Protein AF-A0AAW6U0F1-F1 (afdb_monomer_lite)

Structure (mmCIF, N/CA/C/O backbone):
data_AF-A0AAW6U0F1-F1
#
_entry.id   AF-A0AAW6U0F1-F1
#
loop_
_atom_site.group_PDB
_atom_site.id
_atom_site.type_symbol
_atom_site.label_atom_id
_atom_site.label_alt_id
_atom_site.label_comp_id
_atom_site.label_asym_id
_atom_site.label_entity_id
_atom_site.label_seq_id
_atom_site.pdbx_PDB_ins_code
_atom_site.Cartn_x
_atom_site.Cartn_y
_atom_site.Cartn_z
_atom_site.occupancy
_atom_site.B_iso_or_equiv
_atom_site.auth_seq_id
_atom_site.auth_comp_id
_atom_site.auth_asym_id
_atom_site.auth_atom_id
_atom_site.pdbx_PDB_model_num
ATOM 1 N N . MET A 1 1 ? 17.734 9.493 -16.239 1.00 59.91 1 MET A N 1
ATOM 2 C CA . MET A 1 1 ? 17.813 8.721 -14.979 1.00 59.91 1 MET A CA 1
ATOM 3 C C . MET A 1 1 ? 16.403 8.322 -14.535 1.00 59.91 1 MET A C 1
ATOM 5 O O . MET A 1 1 ? 15.858 8.945 -13.639 1.00 59.91 1 MET A O 1
ATOM 9 N N . VAL A 1 2 ? 15.769 7.355 -15.211 1.00 69.75 2 VAL A N 1
ATOM 10 C CA . VAL A 1 2 ? 14.356 6.974 -14.959 1.00 69.75 2 VAL A CA 1
ATOM 11 C C . VAL A 1 2 ? 14.245 5.808 -13.970 1.00 69.75 2 VAL A C 1
ATOM 13 O O . VAL A 1 2 ? 13.320 5.760 -13.172 1.00 69.75 2 VAL A O 1
ATOM 16 N N . GLU A 1 3 ? 15.215 4.899 -13.974 1.00 70.56 3 GLU A N 1
ATOM 17 C CA . GLU A 1 3 ? 15.242 3.712 -13.111 1.00 70.56 3 GLU A CA 1
ATOM 18 C C . GLU A 1 3 ? 15.362 4.011 -11.603 1.00 70.56 3 GLU A C 1
ATOM 20 O O . GLU A 1 3 ? 14.591 3.421 -10.849 1.00 70.56 3 GLU A O 1
ATOM 25 N N . PRO A 1 4 ? 16.233 4.929 -11.124 1.00 74.88 4 PRO A N 1
ATOM 26 C CA . PRO A 1 4 ? 16.276 5.251 -9.694 1.00 74.88 4 PRO A CA 1
ATOM 27 C C . PRO A 1 4 ? 14.975 5.908 -9.199 1.00 74.88 4 PRO A C 1
ATOM 29 O O . PRO A 1 4 ? 14.500 5.577 -8.119 1.00 74.88 4 PRO A O 1
ATOM 32 N N . ASP A 1 5 ? 14.328 6.748 -10.019 1.00 84.75 5 ASP A N 1
ATOM 33 C CA . ASP A 1 5 ? 13.026 7.353 -9.680 1.00 84.75 5 ASP A CA 1
ATOM 34 C C . ASP A 1 5 ? 11.918 6.290 -9.548 1.00 84.75 5 ASP A C 1
ATOM 36 O O . ASP A 1 5 ? 11.047 6.387 -8.684 1.00 84.75 5 ASP A O 1
ATOM 40 N N . LEU A 1 6 ? 11.964 5.236 -10.370 1.00 85.31 6 LEU A N 1
ATOM 41 C CA . LEU A 1 6 ? 11.032 4.108 -10.285 1.00 85.31 6 LEU A CA 1
ATOM 42 C C . LEU A 1 6 ? 11.219 3.287 -9.006 1.00 85.31 6 LEU A C 1
ATOM 44 O O . LEU A 1 6 ? 10.233 2.891 -8.382 1.00 85.31 6 LEU A O 1
ATOM 48 N N . GLN A 1 7 ? 12.468 3.049 -8.604 1.00 88.25 7 GLN A N 1
ATOM 49 C CA . GLN A 1 7 ? 12.772 2.329 -7.367 1.00 88.25 7 GLN A CA 1
ATOM 50 C C . GLN A 1 7 ? 12.326 3.121 -6.134 1.00 88.25 7 GLN A C 1
ATOM 52 O O . GLN A 1 7 ? 11.657 2.559 -5.265 1.00 88.25 7 GLN A O 1
ATOM 57 N N . ASP A 1 8 ? 12.588 4.430 -6.100 1.00 90.56 8 ASP A N 1
ATOM 58 C CA . ASP A 1 8 ? 12.137 5.310 -5.017 1.00 90.56 8 ASP A CA 1
ATOM 59 C C . ASP A 1 8 ? 10.607 5.321 -4.894 1.00 90.56 8 ASP A C 1
ATOM 61 O O . ASP A 1 8 ? 10.049 5.241 -3.795 1.00 90.56 8 ASP A O 1
ATOM 65 N N . ARG A 1 9 ? 9.893 5.387 -6.026 1.00 91.12 9 ARG A N 1
ATOM 66 C CA . ARG A 1 9 ? 8.423 5.313 -6.045 1.00 91.12 9 ARG A CA 1
ATOM 67 C C . ARG A 1 9 ? 7.917 3.976 -5.523 1.00 91.12 9 ARG A C 1
ATOM 69 O O . ARG A 1 9 ? 6.985 3.959 -4.719 1.00 91.12 9 ARG A O 1
ATOM 76 N N . LEU A 1 10 ? 8.534 2.869 -5.930 1.00 92.62 10 LEU A N 1
ATOM 77 C CA . LEU A 1 10 ? 8.166 1.544 -5.444 1.00 92.62 10 LEU A CA 1
ATOM 78 C C . LEU A 1 10 ? 8.383 1.418 -3.929 1.00 92.62 10 LEU A C 1
ATOM 80 O O . LEU A 1 10 ? 7.516 0.901 -3.223 1.00 92.62 10 LEU A O 1
ATOM 84 N N . GLN A 1 11 ? 9.495 1.945 -3.415 1.00 93.94 11 GLN A N 1
ATOM 85 C CA . GLN A 1 11 ? 9.775 1.955 -1.982 1.00 93.94 11 GLN A CA 1
ATOM 86 C C . GLN A 1 11 ? 8.716 2.752 -1.207 1.00 93.94 11 GLN A C 1
ATOM 88 O O . GLN A 1 11 ? 8.256 2.308 -0.155 1.00 93.94 11 GLN A O 1
ATOM 93 N N . ARG A 1 12 ? 8.258 3.894 -1.739 1.00 93.56 12 ARG A N 1
ATOM 94 C CA . ARG A 1 12 ? 7.163 4.673 -1.131 1.00 93.56 12 ARG A CA 1
ATOM 95 C C . ARG A 1 12 ? 5.844 3.898 -1.087 1.00 93.56 12 ARG A C 1
ATOM 97 O O . ARG A 1 12 ? 5.128 3.995 -0.093 1.00 93.56 12 ARG A O 1
ATOM 104 N N . LEU A 1 13 ? 5.532 3.107 -2.116 1.00 94.25 13 LEU A N 1
ATOM 105 C CA . LEU A 1 13 ? 4.343 2.244 -2.112 1.00 94.25 13 LEU A CA 1
ATOM 106 C C . LEU A 1 13 ? 4.435 1.156 -1.037 1.00 94.25 13 LEU A C 1
ATOM 108 O O . LEU A 1 13 ? 3.483 0.936 -0.289 1.00 94.25 13 LEU A O 1
ATOM 112 N N . GLN A 1 14 ? 5.593 0.504 -0.916 1.00 94.50 14 GLN A N 1
ATOM 113 C CA . GLN A 1 14 ? 5.828 -0.486 0.138 1.00 94.50 14 GLN A CA 1
ATOM 114 C C . GLN A 1 14 ? 5.715 0.135 1.534 1.00 94.50 14 GLN A C 1
ATOM 116 O O . GLN A 1 14 ? 5.127 -0.464 2.438 1.00 94.50 14 GLN A O 1
ATOM 121 N N . GLU A 1 15 ? 6.226 1.354 1.702 1.00 94.62 15 GLU A N 1
ATOM 122 C CA . GLU A 1 15 ? 6.132 2.095 2.954 1.00 94.62 15 GLU A CA 1
ATOM 123 C C . GLU A 1 15 ? 4.682 2.440 3.313 1.00 94.62 15 GLU A C 1
ATOM 125 O O . GLU A 1 15 ? 4.260 2.206 4.446 1.00 94.62 15 GLU A O 1
ATOM 130 N N . SER A 1 16 ? 3.885 2.916 2.354 1.00 93.31 16 SER A N 1
ATOM 131 C CA . SER A 1 16 ? 2.459 3.180 2.586 1.00 93.31 16 SER A CA 1
ATOM 132 C C . SER A 1 16 ? 1.702 1.897 2.961 1.00 93.31 16 SER A C 1
ATOM 134 O O . SER A 1 16 ? 0.958 1.870 3.943 1.00 93.31 16 SER A O 1
ATOM 136 N N . LEU A 1 17 ? 1.981 0.768 2.294 1.00 94.19 17 LEU A N 1
ATOM 137 C CA . LEU A 1 17 ? 1.406 -0.528 2.674 1.00 94.19 17 LEU A CA 1
ATOM 138 C C . LEU A 1 17 ? 1.804 -0.957 4.100 1.00 94.19 17 LEU A C 1
ATOM 140 O O . LEU A 1 17 ? 0.986 -1.520 4.837 1.00 94.19 17 LEU A O 1
ATOM 144 N N . ARG A 1 18 ? 3.046 -0.685 4.517 1.00 94.94 18 ARG A N 1
ATOM 145 C CA . ARG A 1 18 ? 3.516 -0.939 5.886 1.00 94.94 18 ARG A CA 1
ATOM 146 C C . ARG A 1 18 ? 2.744 -0.099 6.905 1.00 94.94 18 ARG A C 1
ATOM 148 O O . ARG A 1 18 ? 2.297 -0.647 7.914 1.00 94.94 18 ARG A O 1
ATOM 155 N N . ARG A 1 19 ? 2.525 1.187 6.624 1.00 94.06 19 ARG A N 1
ATOM 156 C CA . ARG A 1 19 ? 1.729 2.089 7.476 1.00 94.06 19 ARG A CA 1
ATOM 157 C C . ARG A 1 19 ? 0.285 1.631 7.603 1.00 94.06 19 ARG A C 1
ATOM 159 O O . ARG A 1 19 ? -0.217 1.527 8.718 1.00 94.06 19 ARG A O 1
ATOM 166 N N . ILE A 1 20 ? -0.346 1.245 6.495 1.00 94.12 20 ILE A N 1
ATOM 167 C CA . ILE A 1 20 ? -1.694 0.662 6.492 1.00 94.12 20 ILE A CA 1
ATOM 168 C C . ILE A 1 20 ? -1.778 -0.534 7.453 1.00 94.12 20 ILE A C 1
ATOM 170 O O . ILE A 1 20 ? -2.706 -0.634 8.256 1.00 94.12 20 ILE A O 1
ATOM 174 N N . ARG A 1 21 ? -0.802 -1.450 7.405 1.00 93.81 21 ARG A N 1
ATOM 175 C CA . ARG A 1 21 ? -0.768 -2.612 8.309 1.00 93.81 21 ARG A CA 1
ATOM 176 C C . ARG A 1 21 ? -0.611 -2.208 9.771 1.00 93.81 21 ARG A C 1
ATOM 178 O O . ARG A 1 21 ? -1.269 -2.804 10.621 1.00 93.81 21 ARG A O 1
ATOM 185 N N . ALA A 1 22 ? 0.233 -1.219 10.056 1.00 94.00 22 ALA A N 1
ATOM 186 C CA . ALA A 1 22 ? 0.422 -0.704 11.407 1.00 94.00 22 ALA A CA 1
ATOM 187 C C . ALA A 1 22 ? -0.871 -0.080 11.957 1.00 94.00 22 ALA A C 1
ATOM 189 O O . ALA A 1 22 ? -1.289 -0.428 13.058 1.00 94.00 22 ALA A O 1
ATOM 190 N N . LEU A 1 23 ? -1.559 0.743 11.160 1.00 93.12 23 LEU A N 1
ATOM 191 C CA . LEU A 1 23 ? -2.848 1.342 11.522 1.00 93.12 23 LEU A CA 1
ATOM 192 C C . LEU A 1 23 ? -3.922 0.275 11.782 1.00 93.12 23 LEU A C 1
ATOM 194 O O . LEU A 1 23 ? -4.655 0.351 12.766 1.00 93.12 23 LEU A O 1
ATOM 198 N N . LEU A 1 24 ? -3.978 -0.776 10.958 1.00 92.31 24 LEU A N 1
ATOM 199 C CA . LEU A 1 24 ? -4.886 -1.907 11.179 1.00 92.31 24 LEU A CA 1
ATOM 200 C C . LEU A 1 24 ? -4.553 -2.699 12.451 1.00 92.31 24 LEU A C 1
ATOM 202 O O . LEU A 1 24 ? -5.462 -3.171 13.135 1.00 92.31 24 LEU A O 1
ATOM 206 N N . ALA A 1 25 ? -3.270 -2.879 12.767 1.00 91.69 25 ALA A N 1
ATOM 207 C CA . ALA A 1 25 ? -2.848 -3.533 14.002 1.00 91.69 25 ALA A CA 1
ATOM 208 C C . ALA A 1 25 ? -3.218 -2.687 15.229 1.00 91.69 25 ALA A C 1
ATOM 210 O O . ALA A 1 25 ? -3.764 -3.225 16.192 1.00 91.69 25 ALA A O 1
ATOM 211 N N . TRP A 1 26 ? -3.006 -1.372 15.153 1.00 89.50 26 TRP A N 1
ATOM 212 C CA . TRP A 1 26 ? -3.397 -0.411 16.181 1.00 89.50 26 TRP A CA 1
ATOM 213 C C . TRP A 1 26 ? -4.909 -0.411 16.429 1.00 89.50 26 TRP A C 1
ATOM 215 O O . TRP A 1 26 ? -5.361 -0.519 17.565 1.00 89.50 26 TRP A O 1
ATOM 225 N N . GLU A 1 27 ? -5.717 -0.392 15.368 1.00 88.00 27 GLU A N 1
ATOM 226 C CA . GLU A 1 27 ? -7.175 -0.483 15.488 1.00 88.00 27 GLU A CA 1
ATOM 227 C C . GLU A 1 27 ? -7.632 -1.791 16.154 1.00 88.00 27 GLU A C 1
ATOM 229 O O . GLU A 1 27 ? -8.590 -1.802 16.928 1.00 88.00 27 GLU A O 1
ATOM 234 N N . ARG A 1 28 ? -6.963 -2.916 15.870 1.00 87.56 28 ARG A N 1
ATOM 235 C CA . ARG A 1 28 ? -7.261 -4.200 16.526 1.00 87.56 28 ARG A CA 1
ATOM 236 C C . ARG A 1 28 ? -6.879 -4.196 18.001 1.00 87.56 28 ARG A C 1
ATOM 238 O O . ARG A 1 28 ? -7.581 -4.831 18.781 1.00 87.56 28 ARG A O 1
ATOM 245 N N . LEU A 1 29 ? -5.783 -3.531 18.362 1.00 86.38 29 LEU A N 1
ATOM 246 C CA . LEU A 1 29 ? -5.349 -3.400 19.750 1.00 86.38 29 LEU A CA 1
ATOM 247 C C . LEU A 1 29 ? -6.389 -2.623 20.562 1.00 86.38 29 LEU A C 1
ATOM 249 O O . LEU A 1 29 ? -6.917 -3.174 21.523 1.00 86.38 29 LEU A O 1
ATOM 253 N N . LYS A 1 30 ? -6.789 -1.438 20.087 1.00 83.25 30 LYS A N 1
ATOM 254 C CA . LYS A 1 30 ? -7.830 -0.622 20.735 1.00 83.25 30 LYS A CA 1
ATOM 255 C C . LYS A 1 30 ? -9.136 -1.385 20.935 1.00 83.25 30 LYS A C 1
ATOM 257 O O . LYS A 1 30 ? -9.673 -1.428 22.032 1.00 83.25 30 LYS A O 1
ATOM 262 N N . ARG A 1 31 ? -9.600 -2.097 19.898 1.00 81.50 31 ARG A N 1
ATOM 263 C CA . ARG A 1 31 ? -10.818 -2.922 19.995 1.00 81.50 31 ARG A CA 1
ATOM 264 C C . ARG A 1 31 ? -10.736 -4.015 21.064 1.00 81.50 31 ARG A C 1
ATOM 266 O O . ARG A 1 31 ? -11.769 -4.395 21.602 1.00 81.50 31 ARG A O 1
ATOM 273 N N . ARG A 1 32 ? -9.547 -4.559 21.344 1.00 81.12 32 ARG A N 1
ATOM 274 C CA . ARG A 1 32 ? -9.353 -5.556 22.413 1.00 81.12 32 ARG A CA 1
ATOM 275 C C . ARG A 1 32 ? -9.349 -4.911 23.795 1.00 81.12 32 ARG A C 1
ATOM 277 O O . ARG A 1 32 ? -9.887 -5.506 24.722 1.00 81.12 32 ARG A O 1
ATOM 284 N N . GLU A 1 33 ? -8.769 -3.722 23.922 1.00 75.56 33 GLU A N 1
ATOM 285 C CA . GLU A 1 33 ? -8.775 -2.952 25.170 1.00 75.56 33 GLU A CA 1
ATOM 286 C C . GLU A 1 33 ? -10.203 -2.535 25.550 1.00 75.56 33 GLU A C 1
ATOM 288 O O . GLU A 1 33 ? -10.627 -2.790 26.676 1.00 75.56 33 GLU A O 1
ATOM 293 N N . ASP A 1 34 ? -10.992 -2.051 24.584 1.00 72.69 34 ASP A N 1
ATOM 294 C CA . ASP A 1 34 ? -12.405 -1.689 24.784 1.00 72.69 34 ASP A CA 1
ATOM 295 C C . ASP A 1 34 ? -13.275 -2.876 25.245 1.00 72.69 34 ASP A C 1
ATOM 297 O O . ASP A 1 34 ? -14.236 -2.706 25.994 1.00 72.69 34 ASP A O 1
ATOM 301 N N . GLN A 1 35 ? -12.951 -4.100 24.811 1.00 68.75 35 GLN A N 1
ATOM 302 C CA . GLN A 1 35 ? -13.677 -5.320 25.193 1.00 68.75 35 GLN A CA 1
ATOM 303 C C . GLN A 1 35 ? -13.326 -5.816 26.600 1.00 68.75 35 GLN A C 1
ATOM 305 O O . GLN A 1 35 ? -14.092 -6.573 27.195 1.00 68.75 35 GLN A O 1
ATOM 310 N N . SER A 1 36 ? -12.183 -5.402 27.149 1.00 63.50 36 SER A N 1
ATOM 311 C CA . SER A 1 36 ? -11.653 -5.914 28.411 1.00 63.50 36 SER A CA 1
ATOM 312 C C . SER A 1 36 ? -12.084 -5.079 29.624 1.00 63.50 36 SER A C 1
ATOM 314 O O . SER A 1 36 ? -11.286 -4.919 30.535 1.00 63.50 36 SER A O 1
ATOM 316 N N . ASN A 1 37 ? -13.317 -4.550 29.652 1.00 57.59 37 ASN A N 1
ATOM 317 C CA . ASN A 1 37 ? -14.034 -3.974 30.815 1.00 57.59 37 ASN A CA 1
ATOM 318 C C . ASN A 1 37 ? -13.229 -3.068 31.789 1.00 57.59 37 ASN A C 1
ATOM 320 O O . ASN A 1 37 ? -13.611 -2.884 32.946 1.00 57.59 37 ASN A O 1
ATOM 324 N N . GLY A 1 38 ? -12.102 -2.514 31.348 1.00 53.50 38 GLY A N 1
ATOM 325 C CA . GLY A 1 38 ? -11.033 -2.042 32.216 1.00 53.50 38 GLY A CA 1
ATOM 326 C C . GLY A 1 38 ? -10.836 -0.552 32.069 1.00 53.50 38 GLY A C 1
ATOM 327 O O . GLY A 1 38 ? -9.929 -0.145 31.364 1.00 53.50 38 GLY A O 1
ATOM 328 N N . IL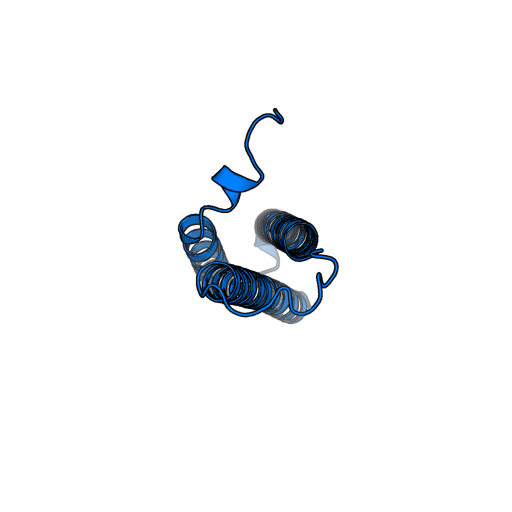E A 1 39 ? -11.664 0.213 32.791 1.00 58.50 39 ILE A N 1
ATOM 329 C CA . ILE A 1 39 ? -11.608 1.675 32.961 1.00 58.50 39 ILE A CA 1
ATOM 330 C C . ILE A 1 39 ? -11.787 2.428 31.623 1.00 58.50 39 ILE A C 1
ATOM 332 O O . ILE A 1 39 ? -11.115 2.127 30.646 1.00 58.50 39 ILE A O 1
ATOM 336 N N . PRO A 1 40 ? -12.650 3.458 31.530 1.00 54.66 40 PRO A N 1
ATOM 337 C CA . PRO A 1 40 ? -12.660 4.355 30.374 1.00 54.66 40 PRO A CA 1
ATOM 338 C C . PRO A 1 40 ? -11.387 5.219 30.406 1.00 54.66 40 PRO A C 1
ATOM 340 O O . PRO A 1 40 ? -11.418 6.405 30.729 1.00 54.66 40 PRO A O 1
ATOM 343 N N . ALA A 1 41 ? -10.234 4.603 30.163 1.00 55.03 41 ALA A N 1
ATOM 344 C CA . ALA A 1 41 ? -8.946 5.255 30.138 1.00 55.03 41 ALA A CA 1
ATOM 345 C C . ALA A 1 41 ? -8.846 5.997 28.807 1.00 55.03 41 ALA A C 1
ATOM 347 O O . ALA A 1 41 ? -8.656 5.387 27.767 1.00 55.03 41 ALA A O 1
ATOM 348 N N . PHE A 1 42 ? -9.019 7.319 28.870 1.00 55.81 42 PHE A N 1
ATOM 349 C CA . PHE A 1 42 ? -8.714 8.277 27.809 1.00 55.81 42 PHE A CA 1
ATOM 350 C C . PHE A 1 42 ? -9.310 7.940 26.433 1.00 55.81 42 PHE A C 1
ATOM 352 O O . PHE A 1 42 ? -8.734 7.206 25.636 1.00 55.81 42 PHE A O 1
ATOM 359 N N . ARG A 1 43 ? -10.423 8.599 26.080 1.00 54.81 43 ARG A N 1
ATOM 360 C CA . ARG A 1 43 ? -10.829 8.723 24.671 1.00 54.81 43 ARG A CA 1
ATOM 361 C C . ARG A 1 43 ? -9.771 9.537 23.922 1.00 54.81 43 ARG A C 1
ATOM 363 O O . ARG A 1 43 ? -9.882 10.756 23.811 1.00 54.81 43 ARG A O 1
ATOM 370 N N . ILE A 1 44 ? -8.731 8.868 23.439 1.00 58.78 44 ILE A N 1
ATOM 371 C CA . ILE A 1 44 ? -7.826 9.417 22.434 1.00 58.78 44 ILE A CA 1
ATOM 372 C C . ILE A 1 44 ? -8.685 9.663 21.193 1.00 58.78 44 ILE A C 1
ATOM 374 O O . ILE A 1 44 ? -9.416 8.773 20.759 1.00 58.78 44 ILE A O 1
ATOM 378 N N . HIS A 1 45 ? -8.651 10.886 20.665 1.00 62.59 45 HIS A N 1
ATOM 379 C CA . HIS A 1 45 ? -9.324 11.219 19.415 1.00 62.59 45 HIS A CA 1
ATOM 380 C C . HIS A 1 45 ? -8.884 10.225 18.331 1.00 62.59 45 HIS A C 1
ATOM 382 O O . HIS A 1 45 ? -7.695 10.126 18.028 1.00 62.59 45 HIS A O 1
ATOM 388 N N . ASP A 1 46 ? -9.823 9.436 17.806 1.00 67.75 46 ASP A N 1
ATOM 389 C CA . ASP A 1 46 ? -9.493 8.318 16.930 1.00 67.75 46 ASP A CA 1
ATOM 390 C C . ASP A 1 46 ? -9.504 8.726 15.451 1.00 67.75 46 ASP A C 1
ATOM 392 O O . ASP A 1 46 ? -10.465 8.462 14.729 1.00 67.75 46 ASP A O 1
ATOM 396 N N . SER A 1 47 ? -8.405 9.327 14.987 1.00 81.06 47 SER A N 1
ATOM 397 C CA . SER A 1 47 ? -8.172 9.617 13.563 1.00 81.06 47 SER A CA 1
ATOM 398 C C . SER A 1 47 ? -7.790 8.377 12.745 1.00 81.06 47 SER A C 1
ATOM 400 O O . SER A 1 47 ? -7.641 8.465 11.530 1.00 81.06 47 SER A O 1
ATOM 402 N N . THR A 1 48 ? -7.669 7.191 13.359 1.00 85.31 48 THR A N 1
ATOM 403 C CA . THR A 1 48 ? -7.091 5.997 12.704 1.00 85.31 48 THR A CA 1
ATOM 404 C C . THR A 1 48 ? -7.851 5.605 11.440 1.00 85.31 48 THR A C 1
ATOM 406 O O . THR A 1 48 ? -7.248 5.135 10.479 1.00 85.31 48 THR A O 1
ATOM 409 N N . ALA A 1 49 ? -9.176 5.781 11.418 1.00 84.88 49 ALA A N 1
ATOM 410 C CA . ALA A 1 49 ? -9.988 5.484 10.240 1.00 84.88 49 ALA A CA 1
ATOM 411 C C . ALA A 1 49 ? -9.725 6.468 9.084 1.00 84.88 49 ALA A C 1
ATOM 413 O O . ALA A 1 49 ? -9.691 6.047 7.926 1.00 84.88 49 ALA A O 1
ATOM 414 N N . GLU A 1 50 ? -9.517 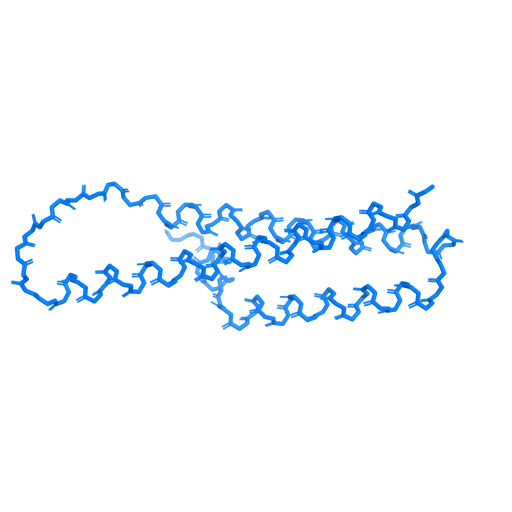7.749 9.392 1.00 87.06 50 GLU A N 1
ATOM 415 C CA . GLU A 1 50 ? -9.179 8.794 8.419 1.00 87.06 50 GLU A CA 1
ATOM 416 C C . GLU A 1 50 ? -7.744 8.633 7.910 1.00 87.06 50 GLU A C 1
ATOM 418 O O . GLU A 1 50 ? -7.512 8.690 6.700 1.00 87.06 50 GLU A O 1
ATOM 423 N N . ASP A 1 51 ? -6.803 8.324 8.803 1.00 89.69 51 ASP A N 1
ATOM 424 C CA . ASP A 1 51 ? -5.409 8.026 8.467 1.00 89.69 51 ASP A CA 1
ATOM 425 C C . ASP A 1 51 ? -5.324 6.794 7.557 1.00 89.69 51 ASP A C 1
ATOM 427 O O . ASP A 1 51 ? -4.645 6.801 6.529 1.00 89.69 51 ASP A O 1
ATOM 431 N N . LEU A 1 52 ? -6.089 5.744 7.877 1.00 91.50 52 LEU A N 1
ATOM 432 C CA . LEU A 1 52 ? -6.160 4.527 7.072 1.00 91.50 52 LEU A CA 1
ATOM 433 C C . LEU A 1 52 ? -6.766 4.797 5.689 1.00 91.50 52 LEU A C 1
ATOM 435 O O . LEU A 1 52 ? -6.274 4.261 4.695 1.00 91.50 52 LEU A O 1
ATOM 439 N N . ARG A 1 53 ? -7.811 5.631 5.606 1.00 90.69 53 ARG A N 1
ATOM 440 C CA . ARG A 1 53 ? -8.411 6.046 4.328 1.00 90.69 53 ARG A CA 1
ATOM 441 C C . ARG A 1 53 ? -7.431 6.870 3.493 1.00 90.69 53 ARG A C 1
ATOM 443 O O . ARG A 1 53 ? -7.361 6.678 2.277 1.00 90.69 53 ARG A O 1
ATOM 450 N N . SER A 1 54 ? -6.682 7.762 4.134 1.00 91.94 54 SER A N 1
ATOM 451 C CA . SER A 1 54 ? -5.693 8.622 3.484 1.00 91.94 54 SER A CA 1
ATOM 452 C C . SER A 1 54 ? -4.546 7.797 2.906 1.00 91.94 54 SER A C 1
ATOM 454 O O . SER A 1 54 ? -4.291 7.869 1.706 1.00 91.94 54 SER A O 1
ATOM 456 N N . GLU A 1 55 ? -3.930 6.929 3.711 1.00 92.69 55 GLU A N 1
ATOM 457 C CA . GLU A 1 55 ? -2.863 6.030 3.253 1.00 92.69 55 GLU A CA 1
ATOM 458 C C . GLU A 1 55 ? -3.360 5.064 2.166 1.00 92.69 55 GLU A C 1
ATOM 460 O O . GLU A 1 55 ? -2.686 4.863 1.157 1.00 92.69 55 GLU A O 1
ATOM 465 N N . TYR A 1 56 ? -4.582 4.533 2.291 1.00 92.44 56 TYR A N 1
ATOM 466 C CA . TYR A 1 56 ? -5.195 3.712 1.242 1.00 92.44 56 TYR A CA 1
ATOM 467 C C . TYR A 1 56 ? -5.332 4.463 -0.090 1.00 92.44 56 TYR A C 1
ATOM 469 O O . TYR A 1 56 ? -4.998 3.925 -1.148 1.00 92.44 56 TYR A O 1
ATOM 477 N N . SER A 1 57 ? -5.787 5.716 -0.042 1.00 92.12 57 SER A N 1
ATOM 478 C CA . SER A 1 57 ? -5.971 6.555 -1.231 1.00 92.12 57 SER A CA 1
ATOM 479 C C . SER A 1 57 ? -4.633 6.925 -1.878 1.00 92.12 57 SER A C 1
ATOM 481 O O . SER A 1 57 ? -4.507 6.889 -3.105 1.00 92.12 57 SER A O 1
ATOM 483 N N . ILE A 1 58 ? -3.617 7.231 -1.062 1.00 93.12 58 ILE A N 1
ATOM 484 C CA . ILE A 1 58 ? -2.245 7.500 -1.513 1.00 93.12 58 ILE A CA 1
ATOM 485 C C . ILE A 1 58 ? -1.669 6.268 -2.212 1.00 93.12 58 ILE A C 1
ATOM 487 O O . ILE A 1 58 ? -1.147 6.388 -3.322 1.00 93.12 58 ILE A O 1
ATOM 491 N N . LEU A 1 59 ? -1.807 5.084 -1.607 1.00 93.25 59 LEU A N 1
ATOM 492 C CA . LEU A 1 59 ? -1.306 3.838 -2.178 1.00 93.25 59 LEU A CA 1
ATOM 493 C C . LEU A 1 59 ? -1.970 3.529 -3.527 1.00 93.25 59 LEU A C 1
ATOM 495 O O . LEU A 1 59 ? -1.267 3.253 -4.496 1.00 93.25 59 LEU A O 1
ATOM 499 N N . LEU A 1 60 ? -3.302 3.629 -3.621 1.00 93.38 60 LEU A N 1
ATOM 500 C CA . LEU A 1 60 ? -4.031 3.420 -4.880 1.00 93.38 60 LEU A CA 1
ATOM 501 C C . LEU A 1 60 ? -3.601 4.401 -5.973 1.00 93.38 60 LEU A C 1
ATOM 503 O O . LEU A 1 60 ? -3.351 4.003 -7.111 1.00 93.38 60 LEU A O 1
ATOM 507 N N . THR A 1 61 ? -3.491 5.682 -5.625 1.00 93.94 61 THR A N 1
ATOM 508 C CA . THR A 1 61 ? -3.079 6.721 -6.574 1.00 93.94 61 THR A CA 1
ATOM 509 C C . THR A 1 61 ? -1.656 6.471 -7.064 1.00 93.94 61 THR A C 1
ATOM 511 O O . THR A 1 61 ? -1.385 6.569 -8.260 1.00 93.94 61 THR A O 1
ATOM 514 N N . GLY A 1 62 ? -0.745 6.103 -6.161 1.00 93.56 62 GLY A N 1
ATOM 515 C CA . GLY A 1 62 ? 0.638 5.806 -6.510 1.00 93.56 62 GLY A CA 1
ATOM 516 C C . GLY A 1 62 ? 0.785 4.550 -7.378 1.00 93.56 62 GLY A C 1
ATOM 517 O O . GLY A 1 62 ? 1.586 4.559 -8.313 1.00 93.56 62 GLY A O 1
ATOM 518 N N . LEU A 1 63 ? -0.014 3.504 -7.127 1.00 94.38 63 LEU A N 1
ATOM 519 C CA . LEU A 1 63 ? -0.087 2.319 -7.989 1.00 94.38 63 LEU A CA 1
ATOM 520 C C . LEU A 1 63 ? -0.503 2.712 -9.411 1.00 94.38 63 LEU A C 1
ATOM 522 O O . LEU A 1 63 ? 0.217 2.418 -10.365 1.00 94.38 63 LEU A O 1
ATOM 526 N N . LEU A 1 64 ? -1.606 3.454 -9.554 1.00 92.69 64 LEU A N 1
ATOM 527 C CA . LEU A 1 64 ? -2.094 3.910 -10.858 1.00 92.69 64 LEU A CA 1
ATOM 528 C C . LEU A 1 64 ? -1.042 4.746 -11.601 1.00 92.69 64 LEU A C 1
ATOM 530 O O . LEU A 1 64 ? -0.782 4.513 -12.781 1.00 92.69 64 LEU A O 1
ATOM 534 N N . GLN A 1 65 ? -0.389 5.683 -10.908 1.00 91.88 65 GLN A N 1
ATOM 535 C CA . GLN A 1 65 ? 0.673 6.507 -11.487 1.00 91.88 65 GLN A CA 1
ATOM 536 C C . GLN A 1 65 ? 1.860 5.671 -11.985 1.00 91.88 65 GLN A C 1
ATOM 538 O O . GLN A 1 65 ? 2.393 5.960 -13.058 1.00 91.88 65 GLN A O 1
ATOM 543 N N . MET A 1 66 ? 2.264 4.636 -11.241 1.00 91.62 66 MET A N 1
ATOM 544 C CA . 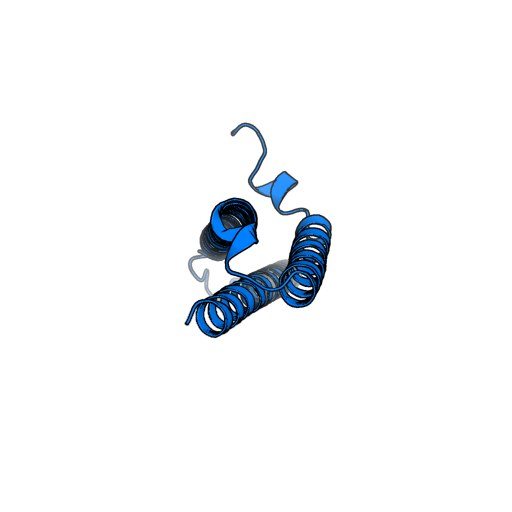MET A 1 66 ? 3.327 3.714 -11.655 1.00 91.62 66 MET A CA 1
ATOM 545 C C . MET A 1 66 ? 2.939 2.949 -12.922 1.00 91.62 66 MET A C 1
ATOM 547 O O . MET A 1 66 ? 3.710 2.944 -13.882 1.00 91.62 66 MET A O 1
ATOM 551 N N . TYR A 1 67 ? 1.732 2.377 -12.974 1.00 91.12 67 TYR A N 1
ATOM 552 C CA . TYR A 1 67 ? 1.236 1.694 -14.172 1.00 91.12 67 TYR A CA 1
ATOM 553 C C . TYR A 1 67 ? 1.198 2.628 -15.389 1.00 91.12 67 TYR A C 1
ATOM 555 O O . TYR A 1 67 ? 1.713 2.273 -16.452 1.00 91.12 67 TYR A O 1
ATOM 563 N N . CYS A 1 68 ? 0.669 3.847 -15.235 1.00 88.94 68 CYS A N 1
ATOM 564 C CA . CYS A 1 68 ? 0.648 4.842 -16.308 1.00 88.94 68 CYS A CA 1
ATOM 565 C C . CYS A 1 68 ? 2.057 5.198 -16.798 1.00 88.94 68 CYS A C 1
ATOM 567 O O . CYS A 1 68 ? 2.285 5.285 -18.004 1.00 88.94 68 CYS A O 1
ATOM 569 N N . LEU A 1 69 ? 3.014 5.382 -15.884 1.00 88.12 69 LEU A N 1
ATOM 570 C CA . LEU A 1 69 ? 4.390 5.726 -16.235 1.00 88.12 69 LEU A CA 1
ATOM 571 C C . LEU A 1 69 ? 5.071 4.587 -17.002 1.00 88.12 69 LEU A C 1
ATOM 573 O O . LEU A 1 69 ? 5.661 4.840 -18.054 1.00 88.12 69 LEU A O 1
ATOM 577 N N . LEU A 1 70 ? 4.955 3.346 -16.523 1.00 87.44 70 LEU A N 1
ATOM 578 C CA . LEU A 1 70 ? 5.553 2.175 -17.175 1.00 87.44 70 LEU A CA 1
ATOM 579 C C . LEU A 1 70 ? 4.943 1.913 -18.555 1.00 87.44 70 LEU A C 1
ATOM 581 O O . LEU A 1 70 ? 5.657 1.515 -19.475 1.00 87.44 70 LEU A O 1
ATOM 585 N N . HIS A 1 71 ? 3.645 2.176 -18.717 1.00 85.56 71 HIS A N 1
ATOM 586 C CA . HIS A 1 71 ? 2.962 2.035 -19.999 1.00 85.56 71 HIS A CA 1
ATOM 587 C C . HIS A 1 71 ? 3.332 3.159 -20.982 1.00 85.56 71 HIS A C 1
ATOM 589 O O . HIS A 1 71 ? 3.552 2.902 -22.164 1.00 85.56 71 HIS A O 1
ATOM 595 N N . HIS A 1 72 ? 3.423 4.409 -20.515 1.00 83.50 72 HIS A N 1
ATOM 596 C CA . HIS A 1 72 ? 3.702 5.568 -21.372 1.00 83.50 72 HIS A CA 1
ATOM 597 C C . HIS A 1 72 ? 5.187 5.702 -21.744 1.00 83.50 72 HIS A C 1
ATOM 599 O O . HIS A 1 72 ? 5.515 6.218 -22.808 1.00 83.50 72 HIS A O 1
ATOM 605 N N . ARG A 1 73 ? 6.100 5.222 -20.890 1.00 79.44 73 ARG A N 1
ATOM 606 C CA . ARG A 1 73 ? 7.561 5.270 -21.102 1.00 79.44 73 ARG A CA 1
ATOM 607 C C . ARG A 1 73 ? 8.162 3.896 -21.397 1.00 79.44 73 ARG A C 1
ATOM 609 O O . ARG A 1 73 ? 9.318 3.635 -21.066 1.00 79.44 73 ARG A O 1
ATOM 616 N N . SER A 1 74 ? 7.385 3.025 -22.034 1.00 74.31 74 SER A N 1
ATOM 617 C CA . SER A 1 74 ? 7.758 1.635 -22.315 1.00 74.31 74 SER A CA 1
ATOM 618 C C . SER A 1 74 ? 9.019 1.488 -23.177 1.00 74.31 74 SER A C 1
ATOM 620 O O . SER A 1 74 ? 9.704 0.478 -23.061 1.00 74.31 74 SER A O 1
ATOM 622 N N . SER A 1 75 ? 9.364 2.493 -23.987 1.00 76.88 75 SER A N 1
ATOM 623 C CA . SER A 1 75 ? 10.576 2.518 -24.819 1.00 76.88 75 SER A CA 1
ATOM 624 C C . SER A 1 75 ? 11.842 2.981 -24.088 1.00 76.88 75 SER A C 1
ATOM 626 O O . SER A 1 75 ? 12.938 2.798 -24.608 1.00 76.88 75 SER A O 1
ATOM 628 N N . ILE A 1 76 ? 11.706 3.594 -22.906 1.00 81.94 76 ILE A N 1
ATOM 629 C CA . ILE A 1 76 ? 12.822 4.198 -22.154 1.00 81.94 76 ILE A CA 1
ATOM 630 C C . ILE A 1 76 ? 13.343 3.244 -21.071 1.00 81.94 76 ILE A C 1
ATOM 632 O O . ILE A 1 76 ? 14.501 3.330 -20.673 1.00 81.94 76 ILE A O 1
ATOM 636 N N . VAL A 1 77 ? 12.491 2.342 -20.584 1.00 80.94 77 VAL A N 1
ATOM 637 C CA . VAL A 1 77 ? 12.820 1.373 -19.534 1.00 80.94 77 VAL A CA 1
ATOM 638 C C . VAL A 1 77 ? 13.058 0.013 -20.173 1.00 80.94 77 VAL A C 1
ATOM 640 O O . VAL A 1 77 ? 12.227 -0.452 -20.956 1.00 80.94 77 VAL A O 1
ATOM 643 N N . ALA A 1 78 ? 14.166 -0.642 -19.820 1.00 86.31 78 ALA A N 1
ATOM 644 C CA . ALA A 1 78 ? 14.454 -1.988 -20.299 1.00 86.31 78 ALA A CA 1
ATOM 645 C C . ALA A 1 78 ? 13.306 -2.955 -19.963 1.00 86.31 78 ALA A C 1
ATOM 647 O O . ALA A 1 78 ? 12.726 -2.902 -18.876 1.00 86.31 78 ALA A O 1
ATOM 648 N N . GLN A 1 79 ? 13.006 -3.864 -20.893 1.00 86.38 79 GLN A N 1
ATOM 649 C CA . GLN A 1 79 ? 11.915 -4.835 -20.772 1.00 86.38 79 GLN A CA 1
ATOM 650 C C . GLN A 1 79 ? 11.966 -5.612 -19.449 1.00 86.38 79 GLN A C 1
ATOM 652 O O . GLN A 1 79 ? 10.968 -5.677 -18.739 1.00 86.38 79 GLN A O 1
ATOM 657 N N . SER A 1 80 ? 13.142 -6.136 -19.099 1.00 88.12 80 SER A N 1
ATOM 658 C CA . SER A 1 80 ? 13.361 -6.934 -17.889 1.00 88.12 80 SER A CA 1
ATOM 659 C C . SER A 1 80 ? 13.093 -6.148 -16.605 1.00 88.12 80 SER A C 1
ATOM 661 O O . SER A 1 80 ? 12.478 -6.661 -15.676 1.00 88.12 80 SER A O 1
ATOM 663 N N . ILE A 1 81 ? 13.502 -4.879 -16.561 1.00 87.00 81 ILE A N 1
ATOM 664 C CA . ILE A 1 81 ? 13.259 -3.991 -15.416 1.00 87.00 81 ILE A CA 1
ATOM 665 C C . ILE A 1 81 ? 11.769 -3.686 -15.301 1.00 87.00 81 ILE A C 1
ATOM 667 O O . ILE A 1 81 ? 11.209 -3.674 -14.209 1.00 87.00 81 ILE A O 1
ATOM 671 N N . ARG A 1 82 ? 11.103 -3.458 -16.434 1.00 87.69 82 ARG A N 1
ATOM 672 C CA . ARG A 1 82 ? 9.667 -3.198 -16.459 1.00 87.69 82 ARG A CA 1
ATOM 673 C C . ARG A 1 82 ? 8.866 -4.403 -15.959 1.00 87.69 82 ARG A C 1
ATOM 675 O O . ARG A 1 82 ? 7.915 -4.214 -15.208 1.00 87.69 82 ARG A O 1
ATOM 682 N N . GLU A 1 83 ? 9.257 -5.612 -16.350 1.00 90.00 83 GLU A N 1
ATOM 683 C CA . GLU A 1 83 ? 8.651 -6.862 -15.878 1.00 90.00 83 GLU A CA 1
ATOM 684 C C . GLU A 1 83 ? 8.849 -7.069 -14.370 1.00 90.00 83 GLU A C 1
ATOM 686 O O . GLU A 1 83 ? 7.866 -7.327 -13.677 1.00 90.00 83 GLU A O 1
ATOM 691 N N . ASP A 1 84 ? 10.064 -6.858 -13.843 1.00 91.94 84 ASP A N 1
ATOM 692 C CA . ASP A 1 84 ? 10.324 -6.918 -12.392 1.00 91.94 84 ASP A CA 1
ATOM 693 C C . ASP A 1 84 ? 9.445 -5.914 -11.629 1.00 91.94 84 ASP A C 1
ATOM 695 O O . ASP A 1 84 ? 8.798 -6.256 -10.638 1.00 91.94 84 ASP A O 1
ATOM 699 N N . ILE A 1 85 ? 9.341 -4.674 -12.120 1.00 91.19 85 ILE A N 1
ATOM 700 C CA . ILE A 1 85 ? 8.498 -3.662 -11.474 1.00 91.19 85 ILE A CA 1
ATOM 701 C C . ILE A 1 85 ? 7.018 -4.060 -11.532 1.00 91.19 85 ILE A C 1
ATOM 703 O O . ILE A 1 85 ? 6.329 -3.932 -10.519 1.00 91.19 85 ILE A O 1
ATOM 707 N N . PHE A 1 86 ? 6.515 -4.566 -12.663 1.00 92.62 86 PHE A N 1
ATOM 708 C CA . PHE A 1 86 ? 5.127 -5.033 -12.750 1.00 92.62 86 PHE A CA 1
ATOM 709 C C . PHE A 1 86 ? 4.837 -6.179 -11.781 1.00 92.62 86 PHE A C 1
ATOM 711 O O . PHE A 1 86 ? 3.792 -6.165 -11.131 1.00 92.62 86 PHE A O 1
ATOM 718 N N . GLN A 1 87 ? 5.762 -7.127 -11.626 1.00 94.06 87 GLN A N 1
ATOM 719 C CA . GLN A 1 87 ? 5.606 -8.209 -10.659 1.00 94.06 87 GLN A CA 1
ATOM 720 C C . GLN A 1 87 ? 5.486 -7.664 -9.230 1.00 94.06 87 GLN A C 1
ATOM 722 O O . GLN A 1 87 ? 4.578 -8.043 -8.488 1.00 94.06 87 GLN A O 1
ATOM 727 N N . ARG A 1 88 ? 6.343 -6.711 -8.854 1.00 94.12 88 ARG A N 1
ATOM 728 C CA . ARG A 1 88 ? 6.300 -6.096 -7.519 1.00 94.12 88 ARG A CA 1
ATOM 729 C C . ARG A 1 88 ? 5.043 -5.257 -7.291 1.00 94.12 88 ARG A C 1
ATOM 731 O O . ARG A 1 88 ? 4.512 -5.247 -6.181 1.00 94.12 88 ARG A O 1
ATOM 738 N N . LEU A 1 89 ? 4.547 -4.564 -8.317 1.00 94.62 89 LEU A N 1
ATOM 739 C CA . LEU A 1 89 ? 3.268 -3.850 -8.248 1.00 94.62 89 LEU A CA 1
ATOM 740 C C . LEU A 1 89 ? 2.105 -4.820 -8.009 1.00 94.62 89 LEU A C 1
ATOM 742 O O . LEU A 1 89 ? 1.306 -4.589 -7.100 1.00 94.62 89 LEU A O 1
ATOM 746 N N . ALA A 1 90 ? 2.063 -5.936 -8.741 1.00 93.88 90 ALA A N 1
ATOM 747 C CA . ALA A 1 90 ? 1.045 -6.969 -8.568 1.00 93.88 90 ALA A CA 1
ATOM 748 C C . ALA A 1 90 ? 1.082 -7.594 -7.161 1.00 93.88 90 ALA A C 1
ATOM 750 O O . ALA A 1 90 ? 0.038 -7.847 -6.556 1.00 93.88 90 ALA A O 1
ATOM 751 N N . GLU A 1 91 ? 2.273 -7.797 -6.590 1.00 95.69 91 GLU A N 1
ATOM 752 C CA . GLU A 1 91 ? 2.420 -8.254 -5.204 1.00 95.69 91 GLU A CA 1
ATOM 753 C C . GLU A 1 91 ? 1.835 -7.253 -4.196 1.00 95.69 91 GLU A C 1
ATOM 755 O O . GLU A 1 91 ? 1.127 -7.656 -3.268 1.00 95.69 91 GLU A O 1
ATOM 760 N N . ILE A 1 92 ? 2.090 -5.952 -4.373 1.00 94.50 92 ILE A N 1
ATOM 761 C CA . ILE A 1 92 ? 1.525 -4.894 -3.520 1.00 94.50 92 ILE A CA 1
ATOM 762 C C . ILE A 1 92 ? -0.004 -4.875 -3.637 1.00 94.50 92 ILE A C 1
ATOM 764 O O . ILE A 1 92 ? -0.695 -4.841 -2.615 1.00 94.50 92 ILE A O 1
ATOM 768 N N . GLU A 1 93 ? -0.541 -4.947 -4.854 1.00 93.25 93 GLU A N 1
ATOM 769 C CA . GLU A 1 93 ? -1.985 -4.989 -5.108 1.00 93.25 93 GLU A CA 1
ATOM 770 C C . GLU A 1 93 ? -2.647 -6.201 -4.462 1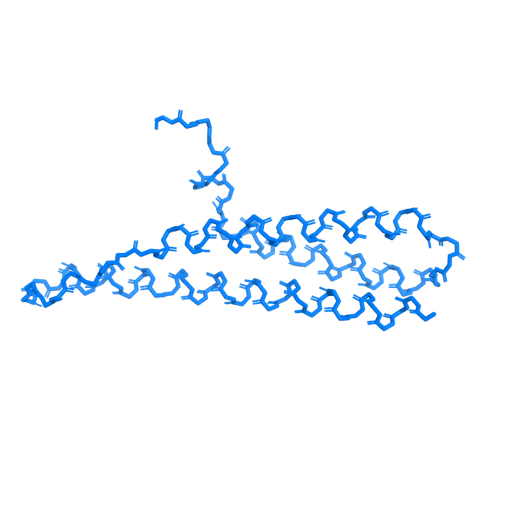.00 93.25 93 GLU A C 1
ATOM 772 O O . GLU A 1 93 ? -3.672 -6.068 -3.790 1.00 93.25 93 GLU A O 1
ATOM 777 N N . TRP A 1 94 ? -2.041 -7.380 -4.591 1.00 93.81 94 TRP A N 1
ATOM 778 C CA . TRP A 1 94 ? -2.548 -8.592 -3.959 1.00 93.81 94 TRP A CA 1
ATOM 779 C C . TRP A 1 94 ? -2.557 -8.475 -2.432 1.00 93.81 94 TRP A C 1
ATOM 781 O O . TRP A 1 94 ? -3.543 -8.823 -1.771 1.00 93.81 94 TRP A O 1
ATOM 791 N N . GLN A 1 95 ? -1.479 -7.940 -1.852 1.00 93.81 95 GLN A N 1
ATOM 792 C CA . GLN A 1 95 ? -1.408 -7.698 -0.413 1.00 93.81 95 GLN A CA 1
ATOM 793 C C . GLN A 1 95 ? -2.478 -6.700 0.036 1.00 93.81 95 GLN A C 1
ATOM 795 O O . GLN A 1 95 ? -3.108 -6.922 1.070 1.00 93.81 95 GLN A O 1
ATOM 800 N N . LEU A 1 96 ? -2.723 -5.646 -0.741 1.00 91.62 96 LEU A N 1
ATOM 801 C CA . LEU A 1 96 ? -3.759 -4.656 -0.469 1.00 91.62 96 LEU A CA 1
ATOM 802 C C . LEU A 1 96 ? -5.169 -5.251 -0.567 1.00 91.62 96 LEU A C 1
ATOM 804 O O . LEU A 1 96 ? -6.008 -5.017 0.307 1.00 91.62 96 LEU A O 1
ATOM 808 N N . TYR A 1 97 ? -5.425 -6.069 -1.588 1.00 89.06 97 TYR A N 1
ATOM 809 C CA . TYR A 1 97 ? -6.701 -6.753 -1.786 1.00 89.06 97 TYR A CA 1
ATOM 810 C C . TYR A 1 97 ? -7.053 -7.649 -0.593 1.00 89.06 97 TYR A C 1
ATOM 812 O O . TYR A 1 97 ? -8.183 -7.615 -0.098 1.00 89.06 97 TYR A O 1
ATOM 820 N N . ARG A 1 98 ? -6.067 -8.381 -0.055 1.00 93.00 98 ARG A N 1
ATOM 821 C CA . ARG A 1 98 ? -6.235 -9.225 1.142 1.00 93.00 98 ARG A CA 1
ATOM 822 C C . ARG A 1 98 ? -6.626 -8.451 2.398 1.00 93.00 98 ARG A C 1
ATOM 824 O O . ARG A 1 98 ? -7.245 -9.035 3.284 1.00 93.00 98 ARG A O 1
ATOM 831 N N . LEU A 1 99 ? -6.292 -7.164 2.484 1.00 91.06 99 LEU A N 1
ATOM 832 C CA . LEU A 1 99 ? -6.700 -6.306 3.600 1.00 91.06 99 LEU A CA 1
ATOM 833 C C . LEU A 1 99 ? -8.168 -5.857 3.499 1.00 91.06 99 LEU A C 1
ATOM 835 O O . LEU A 1 99 ? -8.684 -5.284 4.453 1.00 91.06 99 LEU A O 1
ATOM 839 N N . GLN A 1 100 ? -8.840 -6.117 2.369 1.00 88.00 100 GLN A N 1
ATOM 840 C CA . GLN A 1 100 ? -10.259 -5.819 2.124 1.00 88.00 100 GLN A CA 1
ATOM 841 C C . GLN A 1 100 ? -10.659 -4.346 2.345 1.00 88.00 100 GLN A C 1
ATOM 843 O O . GLN A 1 100 ? -11.836 -4.039 2.524 1.00 88.00 100 GLN A O 1
ATOM 848 N N . LEU A 1 101 ? -9.704 -3.411 2.273 1.00 85.94 101 LEU A N 1
ATOM 849 C CA . LEU A 1 101 ? -9.956 -1.978 2.491 1.00 85.94 101 LEU A CA 1
ATOM 850 C C . LEU A 1 101 ? -10.915 -1.372 1.462 1.00 85.94 101 LEU A C 1
ATOM 852 O O . LEU A 1 101 ? -11.673 -0.467 1.797 1.00 85.94 101 LEU A O 1
ATOM 856 N N . HIS A 1 102 ? -10.963 -1.928 0.250 1.00 83.31 102 HIS A N 1
ATOM 857 C CA . HIS A 1 102 ? -11.941 -1.556 -0.774 1.00 83.31 102 HIS A CA 1
ATOM 858 C C . HIS A 1 102 ? -13.390 -1.777 -0.315 1.00 83.31 102 HIS A C 1
ATOM 860 O O . HIS A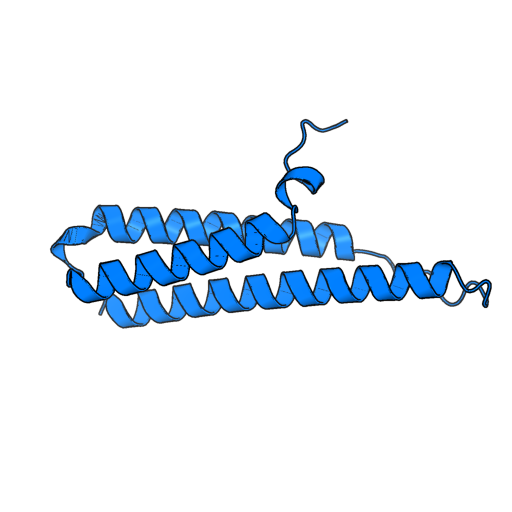 1 102 ? -14.266 -1.009 -0.684 1.00 83.31 102 HIS A O 1
ATOM 866 N N . ARG A 1 103 ? -13.665 -2.783 0.529 1.00 83.19 103 ARG A N 1
ATOM 867 C CA . ARG A 1 103 ? -15.014 -2.995 1.089 1.00 83.19 103 ARG A CA 1
ATOM 868 C C . ARG A 1 103 ? -15.361 -1.952 2.141 1.00 83.19 103 ARG A C 1
ATOM 870 O O . ARG A 1 103 ? -16.526 -1.629 2.322 1.00 83.19 103 ARG A O 1
ATOM 877 N N . ARG A 1 104 ? -14.342 -1.452 2.842 1.00 83.12 104 ARG A N 1
ATOM 878 C CA . ARG A 1 104 ? -14.487 -0.487 3.932 1.00 83.12 104 ARG A CA 1
ATOM 879 C C . ARG A 1 104 ? -14.619 0.950 3.429 1.00 83.12 104 ARG A C 1
ATOM 881 O O . ARG A 1 104 ? -15.374 1.715 4.009 1.00 83.12 104 ARG A O 1
ATOM 888 N N . PHE A 1 105 ? -13.887 1.312 2.378 1.00 81.88 105 PHE A N 1
ATOM 889 C CA . PHE A 1 105 ? -13.829 2.687 1.867 1.00 81.88 105 PHE A CA 1
ATOM 890 C C . PHE A 1 105 ? -14.369 2.858 0.442 1.00 81.88 105 PHE A C 1
ATOM 892 O O . PHE A 1 105 ? -14.507 3.989 -0.009 1.00 81.88 105 PHE A O 1
ATOM 899 N N . GLY A 1 106 ? -14.649 1.767 -0.275 1.00 65.62 106 GLY A N 1
ATOM 900 C CA . GLY A 1 106 ? -15.108 1.777 -1.670 1.00 65.62 106 GLY A CA 1
ATOM 901 C C . GLY A 1 106 ? -16.599 1.483 -1.858 1.00 65.62 106 GLY A C 1
ATOM 902 O O . GLY A 1 106 ? -17.028 1.286 -2.990 1.00 65.62 106 GLY A O 1
ATOM 903 N N . GLY A 1 107 ? -17.386 1.420 -0.778 1.00 56.50 107 GLY A N 1
ATOM 904 C CA . GLY A 1 107 ? -18.843 1.302 -0.870 1.00 56.50 107 GLY A CA 1
ATOM 905 C C . GLY A 1 107 ? -19.503 2.636 -1.250 1.00 56.50 107 GLY A C 1
ATOM 906 O O . GLY A 1 107 ? -18.966 3.688 -0.891 1.00 56.50 107 GLY A O 1
ATOM 907 N N . PRO A 1 108 ? -20.658 2.626 -1.950 1.00 44.75 108 PRO 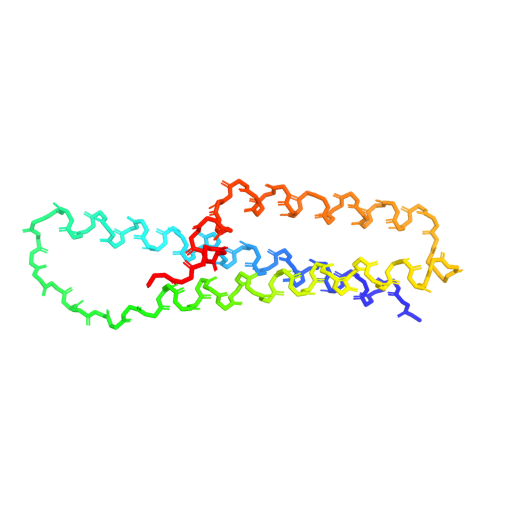A N 1
ATOM 908 C CA . PRO A 1 108 ? -21.478 3.825 -2.090 1.00 44.75 108 PRO A CA 1
ATOM 909 C C . PRO A 1 108 ? -21.829 4.300 -0.680 1.00 44.75 108 PRO A C 1
ATOM 911 O O . PRO A 1 108 ? -22.353 3.519 0.113 1.00 44.75 108 PRO A O 1
ATOM 914 N N . GLY A 1 109 ? -21.443 5.532 -0.347 1.00 46.16 109 GLY A N 1
ATOM 915 C CA . GLY A 1 109 ? -21.650 6.094 0.983 1.00 46.16 109 GLY A CA 1
ATOM 916 C C . GLY A 1 109 ? -23.106 5.937 1.409 1.00 46.16 109 GLY A C 1
ATOM 917 O O . GLY A 1 109 ? -24.004 6.399 0.707 1.00 46.16 109 GLY A O 1
ATOM 918 N N . THR A 1 110 ? -23.319 5.245 2.522 1.00 39.53 110 THR A N 1
ATOM 919 C CA . THR A 1 110 ? -24.541 5.362 3.321 1.00 39.53 110 THR A CA 1
ATOM 920 C C . THR A 1 110 ? -24.392 6.521 4.279 1.00 39.53 110 THR A C 1
ATOM 922 O O . THR A 1 110 ? -23.315 6.570 4.921 1.00 39.53 110 THR A O 1
#

Secondary structure (DSSP, 8-state):
--HHHHHHHHHHHHHHHHHHHHHHHHHHHHHHHHHTT---------THHHHHHHHHHHHHHHHHHHHHHHHHTTTTS-HHHHHHHHHHHHHHHHHHHHTTHHHHHSSPP-

Radius of gyration: 17.9 Å; chains: 1; bounding box: 42×20×58 Å

pLDDT: mean 83.44, std 13.32, range [39.53, 95.69]

Organism: NCBI:txid3044600

Sequence (110 aa):
MVEPDLQDRLQRLQESLRRIRALLAWERLKRREDQSNGIPAFRIHDSTAEDLRSEYSILLTGLLQMYCLLHHRSSIVAQSIREDIFQRLAEIEWQLYRLQLHRRFGGPGT

Foldseek 3Di:
DVLVVLVVLLVVLVVLLVVLVVLVVVVVVVVVVVVPPPDPPDPDPDCSVVSNLVSLVVNVVSLVVSVVCCVVCVVVDDPVSSVVSVVSSVVSVVSVVVVVVCVVNVDDDD